Protein AF-X0YE67-F1 (afdb_monomer_lite)

Radius of gyration: 27.56 Å; chains: 1; bounding box: 39×26×73 Å

Organism: NCBI:txid412755

Secondary structure (DSSP, 8-state):
-HHHHHHTTTTTS-S-PPPSS-----HHHHHHHHHHHHHHHHHHHHHHH-----HHHHHT-

Foldseek 3Di:
DVVVVCVVVVNPVDPDDDDPDDDDDDPVNVVVVVVVVVVVVVVVVCVVPPPDDDPVVVVVD

Sequence (61 aa):
ELAESMESRAWGASEKRTNLYELKLRRADYILVLISVLMLLLAVYVWLYVSIPSLITLLSL

pLDDT: mean 85.32, std 9.13, range [57.22, 97.69]

Structure (mmCIF, N/CA/C/O backbone):
data_AF-X0YE67-F1
#
_entry.id   AF-X0YE67-F1
#
loop_
_atom_site.group_PDB
_atom_site.id
_atom_site.type_symbol
_atom_site.label_atom_id
_atom_site.label_alt_id
_atom_site.label_comp_id
_atom_site.label_asym_id
_atom_site.label_entity_id
_atom_site.label_seq_id
_atom_site.pdbx_PDB_ins_code
_atom_site.Cartn_x
_atom_site.Cartn_y
_atom_site.Cartn_z
_atom_site.occupancy
_atom_site.B_iso_or_equiv
_atom_site.auth_seq_id
_atom_site.auth_comp_id
_atom_site.auth_asym_id
_atom_site.auth_atom_id
_atom_site.pdbx_PDB_model_num
ATOM 1 N N . GLU A 1 1 ? 11.927 18.514 -39.168 1.00 71.88 1 GLU A N 1
ATOM 2 C CA . GLU A 1 1 ? 13.093 17.935 -38.465 1.00 71.88 1 GLU A CA 1
ATOM 3 C C . GLU A 1 1 ? 12.739 16.777 -37.535 1.00 71.88 1 GLU A C 1
ATOM 5 O O . GLU A 1 1 ? 13.113 15.657 -37.847 1.00 71.88 1 GLU A O 1
ATOM 10 N N . LEU A 1 2 ? 11.985 16.969 -36.440 1.00 83.69 2 LEU A N 1
ATOM 11 C CA . LEU A 1 2 ? 11.683 15.856 -35.517 1.00 83.69 2 LEU A CA 1
ATOM 12 C C . LEU A 1 2 ? 10.936 14.696 -36.208 1.00 83.69 2 LEU A C 1
ATOM 14 O O . LEU A 1 2 ? 11.345 13.548 -36.074 1.00 83.69 2 LEU A O 1
ATOM 18 N N . ALA A 1 3 ? 9.911 14.991 -37.012 1.00 82.88 3 ALA A N 1
ATOM 19 C CA . ALA A 1 3 ? 9.178 13.977 -37.779 1.00 82.88 3 ALA A CA 1
ATOM 20 C C . ALA A 1 3 ? 10.074 13.227 -38.785 1.00 82.88 3 ALA A C 1
ATOM 22 O O . ALA A 1 3 ? 10.060 12.006 -38.833 1.00 82.88 3 ALA A O 1
ATOM 23 N N . GLU A 1 4 ? 10.949 13.941 -39.491 1.00 86.06 4 GLU A N 1
ATOM 24 C CA . GLU A 1 4 ? 11.914 13.372 -40.443 1.00 86.06 4 GLU A CA 1
ATOM 25 C C . GLU A 1 4 ? 12.957 12.472 -39.748 1.00 86.06 4 GLU A C 1
ATOM 27 O O . GLU A 1 4 ? 13.309 11.389 -40.222 1.00 86.06 4 GLU A O 1
ATOM 32 N N . SER A 1 5 ? 13.388 12.856 -38.541 1.00 88.31 5 SER A N 1
ATOM 33 C CA . SER A 1 5 ? 14.255 12.029 -37.690 1.00 88.31 5 SER A CA 1
ATOM 34 C C . SER A 1 5 ? 13.556 10.761 -37.171 1.00 88.31 5 SER A C 1
ATOM 36 O O . SER A 1 5 ? 14.205 9.752 -36.895 1.00 88.31 5 SER A O 1
ATOM 38 N N . MET A 1 6 ? 12.227 10.791 -37.050 1.00 85.62 6 MET A N 1
ATOM 39 C CA . MET A 1 6 ? 11.419 9.644 -36.639 1.00 85.62 6 MET A CA 1
ATOM 40 C C . MET A 1 6 ? 11.151 8.718 -37.833 1.00 85.62 6 MET A C 1
ATOM 42 O O . MET A 1 6 ? 11.342 7.507 -37.721 1.00 85.62 6 MET A O 1
ATOM 46 N N . GLU A 1 7 ? 10.805 9.269 -38.994 1.00 83.94 7 GLU A N 1
ATOM 47 C CA . GLU A 1 7 ? 10.583 8.519 -40.236 1.00 83.94 7 GLU A CA 1
ATOM 48 C C . GLU A 1 7 ? 11.859 7.826 -40.733 1.00 83.94 7 GLU A C 1
ATOM 50 O O . GLU A 1 7 ? 11.810 6.648 -41.087 1.00 83.94 7 GLU A O 1
ATOM 55 N N . SER A 1 8 ? 13.025 8.481 -40.642 1.00 85.75 8 SER A N 1
ATOM 56 C CA . SER A 1 8 ? 14.326 7.848 -40.941 1.00 85.75 8 SER A CA 1
ATOM 57 C C . SER A 1 8 ? 14.656 6.664 -40.020 1.00 85.75 8 SER A C 1
ATOM 59 O O . SER A 1 8 ? 15.383 5.753 -40.414 1.00 85.75 8 SER A O 1
ATOM 61 N N . ARG A 1 9 ? 14.077 6.624 -38.813 1.00 82.50 9 ARG A N 1
ATOM 62 C CA . ARG A 1 9 ? 14.155 5.489 -37.875 1.00 82.50 9 ARG A CA 1
ATOM 63 C C . ARG A 1 9 ? 13.018 4.475 -38.060 1.00 82.50 9 ARG A C 1
ATOM 65 O O . ARG A 1 9 ? 12.777 3.667 -37.164 1.00 82.50 9 ARG A O 1
ATOM 72 N N . ALA A 1 10 ? 12.311 4.525 -39.192 1.00 83.38 10 ALA A N 1
ATOM 73 C CA . ALA A 1 10 ? 11.154 3.690 -39.515 1.00 83.38 10 ALA A CA 1
ATOM 74 C C . ALA A 1 10 ? 10.025 3.767 -38.465 1.00 83.38 10 ALA A C 1
ATOM 76 O O . ALA A 1 10 ? 9.250 2.821 -38.271 1.00 83.38 10 ALA A O 1
ATOM 77 N N . TRP A 1 11 ? 9.914 4.901 -37.766 1.00 76.62 11 TRP A N 1
ATOM 78 C CA . TRP A 1 11 ? 8.869 5.127 -36.778 1.00 76.62 11 TRP A CA 1
ATOM 79 C C . TRP A 1 11 ? 7.509 5.235 -37.477 1.00 76.62 11 TRP A C 1
ATOM 81 O O . TRP A 1 11 ? 7.138 6.289 -37.972 1.00 76.62 11 TRP A O 1
ATOM 91 N N . GLY A 1 12 ? 6.742 4.144 -37.476 1.00 78.00 12 GLY A N 1
ATOM 92 C CA . GLY A 1 12 ? 5.436 4.062 -38.147 1.00 78.00 12 GLY A CA 1
ATOM 93 C C . GLY A 1 12 ? 5.320 2.917 -39.153 1.00 78.00 12 GLY A C 1
ATOM 94 O O . GLY A 1 12 ? 4.220 2.637 -39.605 1.00 78.00 12 GLY A O 1
ATOM 95 N N . ALA A 1 13 ? 6.417 2.208 -39.449 1.00 80.62 13 ALA A N 1
ATOM 96 C CA . ALA A 1 13 ? 6.431 1.080 -40.386 1.00 80.62 13 ALA A CA 1
ATOM 97 C C . ALA A 1 13 ? 5.831 -0.229 -39.824 1.00 80.62 13 ALA A C 1
ATOM 99 O O . ALA A 1 13 ? 5.591 -1.169 -40.574 1.00 80.62 13 ALA A O 1
ATOM 100 N N . SER A 1 14 ? 5.597 -0.313 -38.510 1.00 74.94 14 SER A N 1
ATOM 101 C CA . SER A 1 14 ? 4.968 -1.463 -37.851 1.00 74.94 14 SER A CA 1
ATOM 102 C C . SER A 1 14 ? 3.972 -0.989 -36.796 1.00 74.94 14 SER A C 1
ATOM 104 O O . SER A 1 14 ? 4.289 -0.115 -35.983 1.00 74.94 14 SER A O 1
ATOM 106 N N . GLU A 1 15 ? 2.777 -1.584 -36.788 1.00 72.94 15 GLU A N 1
ATOM 107 C CA . GLU A 1 15 ? 1.736 -1.311 -35.788 1.00 72.94 15 GLU A CA 1
ATOM 108 C C . GLU A 1 15 ? 2.119 -1.835 -34.394 1.00 72.94 15 GLU A C 1
ATOM 110 O O . GLU A 1 15 ? 1.754 -1.243 -33.377 1.00 72.94 15 GLU A O 1
ATOM 115 N N . LYS A 1 16 ? 2.910 -2.916 -34.318 1.00 71.81 16 LYS A N 1
ATOM 116 C CA . LYS A 1 16 ? 3.383 -3.467 -33.041 1.00 71.81 16 LYS A CA 1
ATOM 117 C C . LYS A 1 16 ? 4.569 -2.663 -32.517 1.00 71.81 16 LYS A C 1
ATOM 119 O O . LYS A 1 16 ? 5.723 -2.929 -32.847 1.00 71.81 16 LYS A O 1
ATOM 124 N N . ARG A 1 17 ? 4.277 -1.697 -31.647 1.00 76.25 17 ARG A N 1
ATOM 125 C CA . ARG A 1 17 ? 5.279 -0.974 -30.856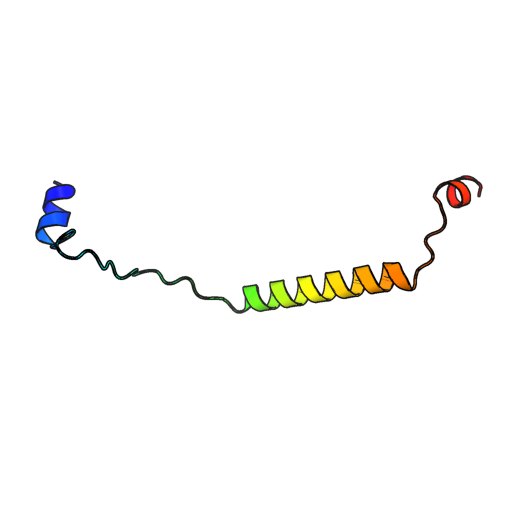 1.00 76.25 17 ARG A CA 1
ATOM 126 C C . ARG A 1 17 ? 5.714 -1.825 -29.665 1.00 76.25 17 ARG A C 1
ATOM 128 O O . ARG A 1 17 ? 4.895 -2.204 -28.834 1.00 76.25 17 ARG A O 1
ATOM 135 N N . THR A 1 18 ? 7.007 -2.106 -29.559 1.00 78.56 18 THR A N 1
ATOM 136 C CA . THR A 1 18 ? 7.589 -2.684 -28.344 1.00 78.56 18 THR A CA 1
ATOM 137 C C . THR A 1 18 ? 7.836 -1.562 -27.343 1.00 78.56 18 THR A C 1
ATOM 139 O O . THR A 1 18 ? 8.549 -0.606 -27.651 1.00 78.56 18 THR A O 1
ATOM 142 N N . ASN A 1 19 ? 7.240 -1.652 -26.156 1.00 77.25 19 ASN A N 1
ATOM 143 C CA . ASN A 1 19 ? 7.466 -0.668 -25.106 1.00 77.25 19 ASN A CA 1
ATOM 144 C C . ASN A 1 19 ? 8.862 -0.878 -24.501 1.00 77.25 19 ASN A C 1
ATOM 146 O O . ASN A 1 19 ? 9.149 -1.950 -23.975 1.00 77.25 19 ASN A O 1
ATOM 150 N N . LEU A 1 20 ? 9.726 0.138 -24.589 1.00 80.81 20 LEU A N 1
ATOM 151 C CA . LEU A 1 20 ? 11.065 0.101 -23.993 1.00 80.81 20 LEU A CA 1
ATOM 152 C C . LEU A 1 20 ? 11.018 0.163 -22.454 1.00 80.81 20 LEU A C 1
ATOM 154 O O . LEU A 1 20 ? 11.963 -0.256 -21.791 1.00 80.81 20 LEU A O 1
ATOM 158 N N . TYR A 1 21 ? 9.926 0.692 -21.895 1.00 81.75 21 TYR A N 1
ATOM 159 C CA . TYR A 1 21 ? 9.700 0.837 -20.463 1.00 81.75 21 TYR A CA 1
ATOM 160 C C . TYR A 1 21 ? 8.606 -0.123 -20.003 1.00 81.75 21 TYR A C 1
ATOM 162 O O . TYR A 1 21 ? 7.411 0.126 -20.153 1.00 81.75 21 TYR A O 1
ATOM 170 N N . GLU A 1 22 ? 9.021 -1.230 -19.406 1.00 82.56 22 GLU A N 1
ATOM 171 C CA . GLU A 1 22 ? 8.113 -2.177 -18.769 1.00 82.56 22 GLU A CA 1
ATOM 172 C C . GLU A 1 22 ? 7.856 -1.791 -17.306 1.00 82.56 22 GLU A C 1
ATOM 174 O O . GLU A 1 22 ? 8.781 -1.513 -16.537 1.00 82.56 22 GLU A O 1
ATOM 179 N N . LEU A 1 23 ? 6.581 -1.775 -16.908 1.00 86.38 23 LEU A N 1
ATOM 180 C CA . LEU A 1 23 ? 6.206 -1.553 -15.517 1.00 86.38 23 LEU A CA 1
ATOM 181 C C . LEU A 1 23 ? 6.498 -2.837 -14.730 1.00 86.38 23 LEU A C 1
ATOM 183 O O . LEU A 1 23 ? 5.870 -3.870 -14.958 1.00 86.38 23 LEU A O 1
ATOM 187 N N . LYS A 1 24 ? 7.466 -2.782 -13.812 1.00 87.81 24 LYS A N 1
ATOM 188 C CA . LYS A 1 24 ? 7.815 -3.911 -12.939 1.00 87.81 24 LYS A CA 1
ATOM 189 C C . LYS A 1 24 ? 7.287 -3.675 -11.539 1.00 87.81 24 LYS A C 1
ATOM 191 O O . LYS A 1 24 ? 7.583 -2.641 -10.946 1.00 87.81 24 LYS A O 1
ATOM 196 N N . LEU A 1 25 ? 6.600 -4.677 -10.995 1.00 90.06 25 LEU A N 1
ATOM 197 C CA . LEU A 1 25 ? 6.258 -4.698 -9.577 1.00 90.06 25 LEU A CA 1
ATOM 198 C C . LEU A 1 25 ? 7.543 -4.748 -8.754 1.00 90.06 25 LEU A C 1
ATOM 200 O O . LEU A 1 25 ? 8.365 -5.664 -8.879 1.00 90.06 25 LEU A O 1
ATOM 204 N N . ARG A 1 26 ? 7.725 -3.739 -7.914 1.00 91.31 26 ARG A N 1
ATOM 205 C CA . ARG A 1 26 ? 8.846 -3.645 -6.987 1.00 91.31 26 ARG A CA 1
ATOM 206 C C . ARG A 1 26 ? 8.461 -4.327 -5.682 1.00 91.31 26 ARG A C 1
ATOM 208 O O . ARG A 1 26 ? 7.293 -4.481 -5.346 1.00 91.31 26 ARG A O 1
ATOM 215 N N . ARG A 1 27 ? 9.465 -4.693 -4.882 1.00 92.19 27 ARG A N 1
ATOM 216 C CA . ARG A 1 27 ? 9.251 -5.286 -3.546 1.00 92.19 27 ARG A CA 1
ATOM 217 C C . ARG A 1 27 ? 8.356 -4.417 -2.651 1.00 92.19 27 ARG A C 1
ATOM 219 O O . ARG A 1 27 ? 7.593 -4.955 -1.861 1.00 92.19 27 ARG A O 1
ATOM 226 N N . ALA A 1 28 ? 8.429 -3.095 -2.811 1.00 92.88 28 ALA A N 1
ATOM 227 C CA . ALA A 1 28 ? 7.576 -2.142 -2.104 1.00 92.88 28 ALA A CA 1
ATOM 228 C C . ALA A 1 28 ? 6.081 -2.338 -2.408 1.00 92.88 28 ALA A C 1
ATOM 230 O O . ALA A 1 28 ? 5.271 -2.238 -1.494 1.00 92.88 28 ALA A O 1
ATOM 231 N N . ASP A 1 29 ? 5.727 -2.688 -3.646 1.00 92.88 29 ASP A N 1
ATOM 232 C CA . ASP A 1 29 ? 4.331 -2.891 -4.048 1.00 92.88 29 ASP A CA 1
ATOM 233 C C . ASP A 1 29 ? 3.732 -4.101 -3.318 1.00 92.88 29 ASP A C 1
ATOM 235 O O . ASP A 1 29 ? 2.612 -4.044 -2.818 1.00 92.88 29 ASP A O 1
ATOM 239 N N . TYR A 1 30 ? 4.516 -5.170 -3.146 1.00 94.56 30 TYR A N 1
ATOM 240 C CA . TYR A 1 30 ? 4.104 -6.339 -2.363 1.00 94.56 30 TYR A CA 1
ATOM 241 C C . TYR A 1 30 ? 3.940 -6.028 -0.872 1.00 94.56 30 TYR A C 1
ATOM 243 O O . TYR A 1 30 ? 3.003 -6.514 -0.241 1.00 94.56 30 TYR A O 1
ATOM 251 N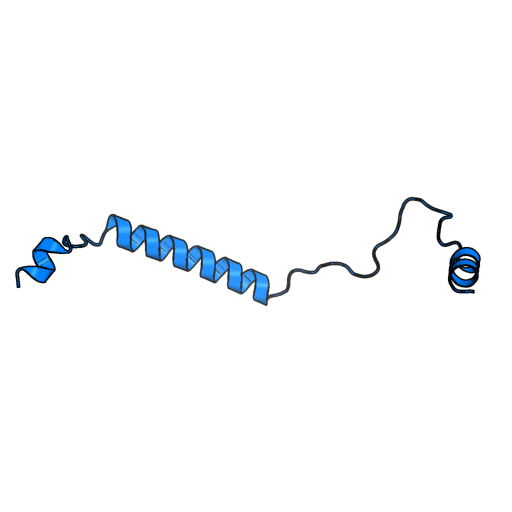 N . ILE A 1 31 ? 4.830 -5.206 -0.307 1.00 96.69 31 ILE A N 1
ATOM 252 C CA . ILE A 1 31 ? 4.721 -4.761 1.090 1.00 96.69 31 ILE A CA 1
ATOM 253 C C . ILE A 1 31 ? 3.448 -3.932 1.278 1.00 96.69 31 ILE A C 1
ATOM 255 O O . ILE A 1 31 ? 2.728 -4.135 2.252 1.00 96.69 31 ILE A O 1
ATOM 259 N N . LEU A 1 32 ? 3.141 -3.041 0.332 1.00 96.56 32 LEU A N 1
ATOM 260 C CA . LEU A 1 32 ? 1.931 -2.225 0.371 1.00 96.56 32 LEU A CA 1
ATOM 261 C C . LEU A 1 32 ? 0.680 -3.107 0.353 1.00 96.56 32 LEU A C 1
ATOM 263 O O . LEU A 1 32 ? -0.178 -2.949 1.217 1.00 96.56 32 LEU A O 1
ATOM 267 N N . VAL A 1 33 ? 0.620 -4.087 -0.553 1.00 96.50 33 VAL A N 1
ATOM 268 C CA . VAL A 1 33 ? -0.489 -5.053 -0.610 1.00 96.50 33 VAL A CA 1
ATOM 269 C C . VAL A 1 33 ? -0.642 -5.802 0.715 1.00 96.50 33 VAL A C 1
ATOM 271 O O . VAL A 1 33 ? -1.755 -5.911 1.229 1.00 96.50 33 VAL A O 1
ATOM 274 N N . LEU A 1 34 ? 0.460 -6.273 1.307 1.00 97.19 34 LEU A N 1
ATOM 275 C CA . LEU A 1 34 ? 0.428 -6.972 2.592 1.00 97.19 34 LEU A CA 1
ATOM 276 C C . LEU A 1 34 ? -0.140 -6.087 3.713 1.00 97.19 34 LEU A C 1
ATOM 278 O O . LEU A 1 34 ? -0.998 -6.534 4.473 1.00 97.19 34 LEU A O 1
ATOM 282 N N . ILE A 1 35 ? 0.303 -4.830 3.794 1.00 97.50 35 ILE A N 1
ATOM 283 C CA . ILE A 1 35 ? -0.186 -3.866 4.790 1.00 97.50 35 ILE A CA 1
ATOM 284 C C . ILE A 1 35 ? -1.676 -3.582 4.580 1.00 97.50 35 ILE A C 1
ATOM 286 O O . ILE A 1 35 ? -2.431 -3.559 5.551 1.00 97.50 35 ILE A O 1
ATOM 290 N N . SER A 1 36 ? -2.119 -3.403 3.333 1.00 97.31 36 SER A N 1
ATOM 291 C CA . SER A 1 36 ? -3.531 -3.170 3.015 1.00 97.31 36 SER A CA 1
ATOM 292 C C . SER A 1 36 ? -4.419 -4.338 3.445 1.00 97.31 36 SER A C 1
ATOM 294 O O . SER A 1 36 ? -5.474 -4.119 4.039 1.00 97.31 36 SER A O 1
ATOM 296 N N . VAL A 1 37 ? -3.983 -5.576 3.204 1.00 97.69 37 VAL A N 1
ATOM 297 C CA . VAL A 1 37 ? -4.718 -6.773 3.641 1.00 97.69 37 VAL A CA 1
ATOM 298 C C . VAL A 1 37 ? -4.740 -6.874 5.167 1.00 97.69 37 VAL A C 1
ATOM 300 O O . VAL A 1 37 ? -5.791 -7.148 5.744 1.00 97.69 37 VAL A O 1
ATOM 303 N N . LEU A 1 38 ? -3.617 -6.606 5.836 1.00 97.69 38 LEU A N 1
ATOM 304 C CA . LEU A 1 38 ? -3.542 -6.644 7.297 1.00 97.69 38 LEU A CA 1
ATOM 305 C C . LEU A 1 38 ? -4.465 -5.599 7.946 1.00 97.69 38 LEU A C 1
ATOM 307 O O . LEU A 1 38 ? -5.186 -5.919 8.888 1.00 97.69 38 LEU A O 1
ATOM 311 N N . MET A 1 39 ? -4.486 -4.3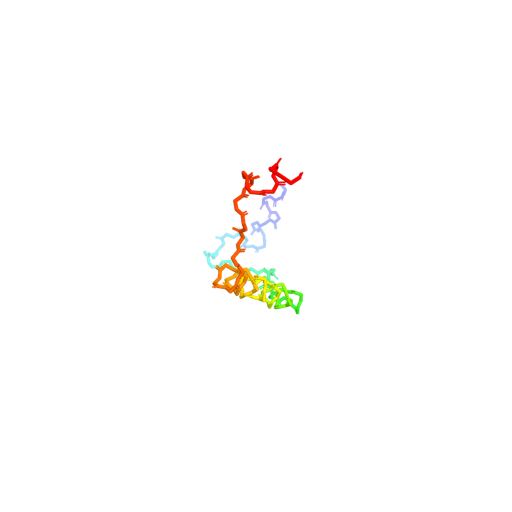76 7.409 1.00 97.19 39 MET A N 1
ATOM 312 C CA . MET A 1 39 ? -5.412 -3.311 7.812 1.00 97.19 39 MET A CA 1
ATOM 313 C C . MET A 1 39 ? -6.872 -3.744 7.665 1.00 97.19 39 MET A C 1
ATOM 315 O O . MET A 1 39 ? -7.671 -3.526 8.574 1.00 97.19 39 MET A O 1
ATOM 319 N N . LEU A 1 40 ? -7.218 -4.380 6.543 1.00 97.31 40 LEU A N 1
ATOM 320 C CA . LEU A 1 40 ? -8.576 -4.858 6.299 1.00 97.31 40 LEU A CA 1
ATOM 321 C C . LEU A 1 40 ? -8.986 -5.930 7.316 1.00 97.31 40 LEU A C 1
ATOM 323 O O . LEU A 1 40 ? -10.069 -5.848 7.892 1.00 97.31 40 LEU A O 1
ATOM 327 N N . LEU A 1 41 ? -8.112 -6.906 7.576 1.00 97.06 41 LEU A N 1
ATOM 328 C CA . LEU A 1 41 ? -8.361 -7.947 8.575 1.00 97.06 41 LEU A CA 1
ATOM 329 C C . LEU A 1 41 ? -8.531 -7.357 9.976 1.00 97.06 41 LEU A C 1
ATOM 331 O O . LEU A 1 41 ? -9.441 -7.759 10.698 1.00 97.06 41 LEU A O 1
ATOM 335 N N . LEU A 1 42 ? -7.700 -6.380 10.344 1.00 96.12 42 LEU A N 1
ATOM 336 C CA . LEU A 1 42 ? -7.803 -5.690 11.627 1.00 96.12 42 LEU A CA 1
ATOM 337 C C . LEU A 1 42 ? -9.126 -4.927 11.743 1.00 96.12 42 LEU A C 1
ATOM 339 O O . LEU A 1 42 ? -9.794 -5.027 12.769 1.00 96.12 42 LEU A O 1
ATOM 343 N N . ALA A 1 43 ? -9.539 -4.215 10.694 1.00 94.75 43 ALA A N 1
ATOM 344 C CA . ALA A 1 43 ? -10.810 -3.498 10.677 1.00 94.75 43 ALA A CA 1
ATOM 345 C C . ALA A 1 43 ? -12.006 -4.449 10.848 1.00 94.75 43 ALA A C 1
ATOM 347 O O . ALA A 1 43 ? -12.886 -4.187 11.667 1.00 94.75 43 ALA A O 1
ATOM 348 N N . VAL A 1 44 ? -12.012 -5.578 10.132 1.00 95.44 44 VAL A N 1
ATOM 349 C CA . VAL A 1 44 ? -13.054 -6.610 10.266 1.00 95.44 44 VAL A CA 1
ATOM 350 C C . VAL A 1 44 ? -13.038 -7.232 11.662 1.00 95.44 44 VAL A C 1
ATOM 352 O O . VAL A 1 44 ? -14.094 -7.424 12.260 1.00 95.44 44 VAL A O 1
ATOM 355 N N . TYR A 1 45 ? -11.855 -7.508 12.210 1.00 94.06 45 TYR A N 1
ATOM 356 C CA . TYR A 1 45 ? -11.713 -8.040 13.562 1.00 94.06 45 TYR A CA 1
ATOM 357 C C . TYR A 1 45 ? -12.300 -7.081 14.605 1.00 94.06 45 TYR A C 1
ATOM 359 O O . TYR A 1 45 ? -13.114 -7.487 15.431 1.00 94.06 45 TYR A O 1
ATOM 367 N N . VAL A 1 46 ? -11.948 -5.795 14.538 1.00 92.88 46 VAL A N 1
ATOM 368 C CA . VAL A 1 46 ? -12.515 -4.776 15.431 1.00 92.88 46 VAL A CA 1
ATOM 369 C C . VAL A 1 46 ? -14.032 -4.705 15.264 1.00 92.88 46 VAL A C 1
ATOM 371 O O . VAL A 1 46 ? -14.746 -4.696 16.258 1.00 92.88 46 VAL A O 1
ATOM 374 N N . TRP A 1 47 ? -14.539 -4.728 14.032 1.00 88.50 47 TRP A N 1
ATOM 375 C CA . TRP A 1 47 ? -15.976 -4.657 13.771 1.00 88.50 47 TRP A CA 1
ATOM 376 C C . TRP A 1 47 ? -16.769 -5.837 14.357 1.00 88.50 47 TRP A C 1
ATOM 378 O O . TRP A 1 47 ? -17.878 -5.637 14.846 1.00 88.50 47 TRP A O 1
ATOM 388 N N . LEU A 1 48 ? -16.210 -7.051 14.336 1.00 89.62 48 LEU A N 1
ATOM 389 C CA . LEU A 1 48 ? -16.884 -8.247 14.852 1.00 89.62 48 LEU A CA 1
ATOM 390 C C . LEU A 1 48 ? -16.771 -8.409 16.372 1.00 89.62 48 LEU A C 1
ATOM 392 O O . LEU A 1 48 ? -17.704 -8.913 16.996 1.00 89.62 48 LEU A O 1
ATOM 396 N N . TYR A 1 49 ? -15.634 -8.032 16.962 1.00 88.19 49 TYR A N 1
ATOM 397 C CA . TYR A 1 49 ? -15.316 -8.363 18.357 1.00 88.19 49 TYR A CA 1
ATOM 398 C C . TYR A 1 49 ? -15.330 -7.164 19.311 1.00 88.19 49 TYR A C 1
ATOM 400 O O . TYR A 1 49 ? -15.351 -7.364 20.526 1.00 88.19 49 TYR A O 1
ATOM 408 N N . VAL A 1 50 ? -15.329 -5.926 18.807 1.00 85.44 50 VAL A N 1
ATOM 409 C CA . VAL A 1 50 ? -15.380 -4.719 19.641 1.00 85.44 50 VAL A CA 1
ATOM 410 C C . VAL A 1 50 ? -16.782 -4.125 19.588 1.00 85.44 50 VAL A C 1
ATOM 412 O O . VAL A 1 50 ? -17.178 -3.488 18.615 1.00 85.44 50 VAL A O 1
ATOM 415 N N . SER A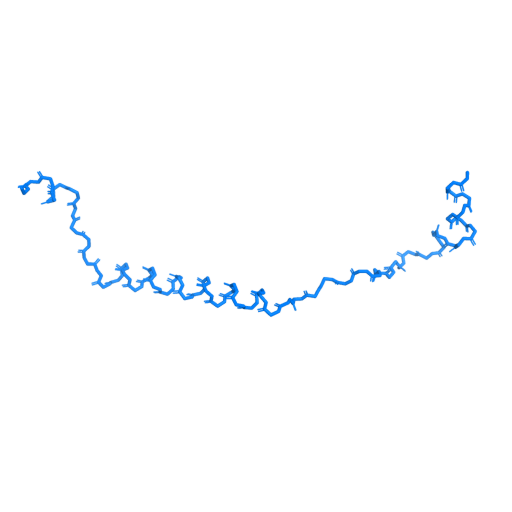 1 51 ? -17.529 -4.290 20.678 1.00 77.69 51 SER A N 1
ATOM 416 C CA . SER A 1 51 ? -18.785 -3.572 20.898 1.00 77.69 51 SER A CA 1
ATOM 417 C C . SER A 1 51 ? -18.482 -2.093 21.136 1.00 77.69 51 SER A C 1
ATOM 419 O O . SER A 1 51 ? -18.125 -1.702 22.245 1.00 77.69 51 SER A O 1
ATOM 421 N N . ILE A 1 52 ? -18.590 -1.270 20.093 1.00 73.94 52 ILE A N 1
ATOM 422 C CA . ILE A 1 52 ? -18.408 0.182 20.200 1.00 73.94 52 ILE A CA 1
ATOM 423 C C . ILE A 1 52 ? -19.646 0.757 20.911 1.00 73.94 52 ILE A C 1
ATOM 425 O O . ILE A 1 52 ? -20.742 0.690 20.343 1.00 73.94 52 ILE A O 1
ATOM 429 N N . PRO A 1 53 ? -19.520 1.298 22.141 1.00 77.75 53 PRO A N 1
ATOM 430 C CA . PRO A 1 53 ? -20.641 1.947 22.809 1.00 77.75 53 PRO A CA 1
ATOM 431 C C . PRO A 1 53 ? -21.087 3.158 21.987 1.00 77.75 53 PRO A C 1
ATOM 433 O O . PRO A 1 53 ? -20.274 3.842 21.360 1.00 77.75 53 PRO A O 1
ATOM 436 N N . SER A 1 54 ? -22.391 3.429 21.963 1.00 77.06 54 SER A N 1
ATOM 437 C CA . SER A 1 54 ? -22.910 4.568 21.208 1.00 77.06 54 SER A CA 1
ATOM 438 C C . SER A 1 54 ? -22.371 5.881 21.790 1.00 77.06 54 SER A C 1
ATOM 440 O O . SER A 1 54 ? -22.119 5.995 22.993 1.00 77.06 54 SER A O 1
ATOM 442 N N . LEU A 1 55 ? -22.220 6.907 20.948 1.00 74.88 55 LEU A N 1
ATOM 443 C CA . LEU A 1 55 ? -21.751 8.229 21.394 1.00 74.88 55 LEU A CA 1
ATOM 444 C C . LEU A 1 55 ? -22.611 8.797 22.535 1.00 74.88 55 LEU A C 1
ATOM 446 O O . LEU A 1 55 ? -22.107 9.507 23.397 1.00 74.88 55 LEU A O 1
ATOM 450 N N . ILE A 1 56 ? -23.891 8.419 22.575 1.00 76.31 56 ILE A N 1
ATOM 451 C CA . ILE A 1 56 ? -24.851 8.823 23.606 1.00 76.31 56 ILE A CA 1
ATOM 452 C C . ILE A 1 56 ? -24.437 8.276 24.978 1.00 76.31 56 ILE A C 1
ATOM 4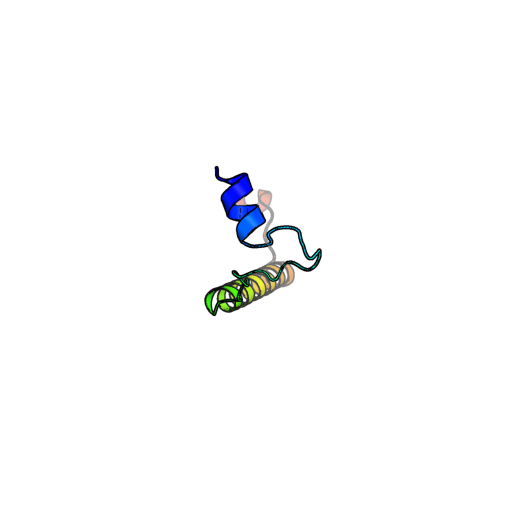54 O O . ILE A 1 56 ? -24.456 9.019 25.951 1.00 76.31 56 ILE A O 1
ATOM 458 N N . THR A 1 57 ? -24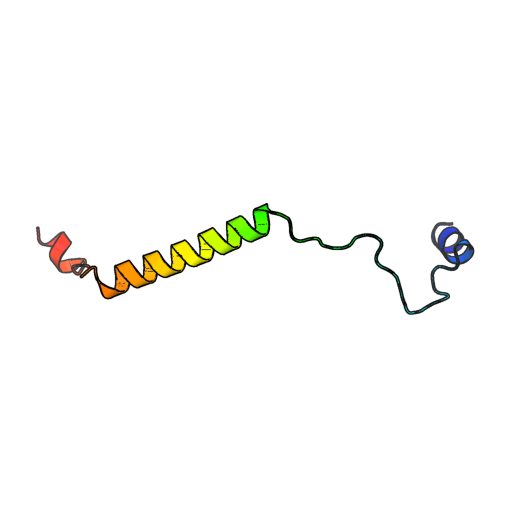.000 7.013 25.050 1.00 75.50 57 THR A N 1
ATOM 459 C CA . THR A 1 57 ? -23.513 6.399 26.300 1.00 75.50 57 THR A CA 1
ATOM 460 C C . THR A 1 57 ? -22.167 6.947 26.781 1.00 75.50 57 THR A C 1
ATOM 462 O O . THR A 1 57 ? -21.876 6.868 27.969 1.00 75.50 57 THR A O 1
ATOM 465 N N . LEU A 1 58 ? -21.349 7.510 25.886 1.00 75.69 58 LEU A N 1
ATOM 466 C CA . LEU A 1 58 ? -20.068 8.138 26.237 1.00 75.69 58 LEU A CA 1
ATOM 467 C C . LEU A 1 58 ? -20.236 9.580 26.730 1.00 75.69 58 LEU A C 1
ATOM 469 O O . LEU A 1 58 ? -19.514 10.006 27.620 1.00 75.69 58 LEU A O 1
ATOM 473 N N . LEU A 1 59 ? -21.182 10.325 26.151 1.00 79.31 59 LEU A N 1
ATOM 474 C CA . LEU A 1 59 ? -21.497 11.707 26.537 1.00 79.31 59 LEU A CA 1
ATOM 475 C C . LEU A 1 59 ? -22.326 11.801 27.824 1.00 79.31 59 LEU A C 1
ATOM 477 O O . LEU A 1 59 ? -22.427 12.879 28.401 1.00 79.31 59 LEU A O 1
ATOM 481 N N . SER A 1 60 ? -22.943 10.698 28.253 1.00 71.50 60 SER A N 1
ATOM 482 C CA . SER A 1 60 ? -23.714 10.623 29.496 1.00 71.50 60 SER A CA 1
ATOM 483 C C . SER A 1 60 ? -22.874 10.281 30.737 1.00 71.50 60 SER A C 1
ATOM 485 O O . SER A 1 60 ? -23.470 10.002 31.778 1.00 71.50 60 SER A O 1
ATOM 487 N N . LEU A 1 61 ? -21.539 10.228 30.621 1.00 57.22 61 LEU A N 1
ATOM 488 C CA . LEU A 1 61 ? -20.599 9.945 31.715 1.00 57.22 61 LEU A CA 1
ATOM 489 C C . LEU A 1 61 ? -20.019 11.234 32.315 1.00 57.22 61 LEU A C 1
ATOM 491 O O . LEU A 1 61 ? -19.649 12.132 31.526 1.00 57.22 61 LEU A O 1
#